Protein AF-A0A0G1JPW4-F1 (afdb_monomer_lite)

Radius of gyration: 17.41 Å; chains: 1; bounding box: 34×39×49 Å

Secondary structure (DSSP, 8-state):
--EEEEEE--GGGGGGTT-EEEEEES-HHHHHHHSTT--SEEEEEEE-HHHHHHHHHTS-HHHHHHHHHHHHHHS-SSHHHHHHHHHHHHHHHHHHHHHHHHHTTPPPPP--HHHHHHHHHTTSSSSHHHHHHHHHHHHHHHHTT---TT-S-HHHHHHHHHHHHHHHHHHTT-

Foldseek 3Di:
DKKKWKWAAPLVLQLLHQAIDIDIHPDPVRVVVVCPPPPTDTPDISDDPVVNLVSNLLGDLSNQLSVQLSVLVVPVPPSLVSSLVSNVVSLVSNLVSVVVCVVVVHDRDDPDVVSVVSLQVLLPDLALSNQLSVLSSVVVVVCPPDPPVPPVDPVSSVVSSVSSVVRCVVHVVD

Structure (mmCIF, N/CA/C/O backbone):
data_AF-A0A0G1JPW4-F1
#
_entry.id   AF-A0A0G1JPW4-F1
#
loop_
_atom_site.group_PDB
_atom_site.id
_atom_site.type_symbol
_atom_site.label_atom_id
_atom_site.label_alt_id
_atom_site.label_comp_id
_atom_site.label_asym_id
_atom_site.label_entity_id
_atom_site.label_seq_id
_atom_site.pdbx_PDB_ins_code
_atom_site.Cartn_x
_atom_site.Cartn_y
_atom_site.Cartn_z
_atom_site.occupancy
_atom_site.B_iso_or_equiv
_atom_site.auth_seq_id
_atom_site.auth_comp_id
_atom_site.auth_asym_id
_atom_site.auth_atom_id
_atom_site.pdbx_PDB_model_num
ATOM 1 N N . MET A 1 1 ? -7.629 2.352 27.687 1.00 71.88 1 MET A N 1
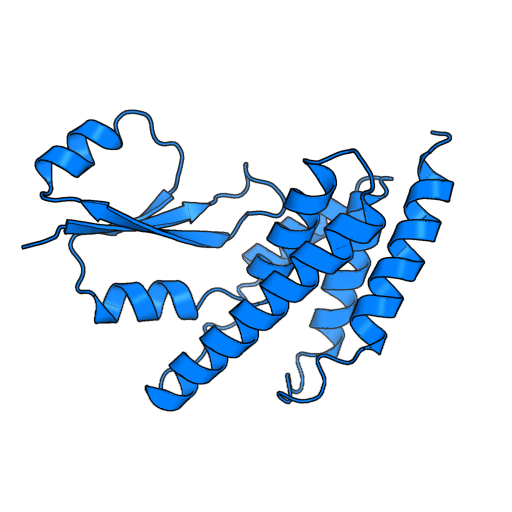ATOM 2 C CA . MET A 1 1 ? -7.845 1.674 26.390 1.00 71.88 1 MET A CA 1
ATOM 3 C C . MET A 1 1 ? -6.960 2.359 25.372 1.00 71.88 1 MET A C 1
ATOM 5 O O . MET A 1 1 ? -6.866 3.576 25.436 1.00 71.88 1 MET A O 1
ATOM 9 N N . SER A 1 2 ? -6.301 1.605 24.496 1.00 89.94 2 SER A N 1
ATOM 10 C CA . SER A 1 2 ? -5.574 2.168 23.355 1.00 89.94 2 SER A CA 1
ATOM 11 C C . SER A 1 2 ? -6.546 2.777 22.341 1.00 89.94 2 SER A C 1
ATOM 13 O O . SER A 1 2 ? -7.650 2.260 22.169 1.00 89.94 2 SER A O 1
ATOM 15 N N . TYR A 1 3 ? -6.135 3.847 21.666 1.00 95.75 3 TYR A N 1
ATOM 16 C CA . TYR A 1 3 ? -6.895 4.510 20.608 1.00 95.75 3 TYR A CA 1
ATOM 17 C C . TYR A 1 3 ? -6.242 4.198 19.258 1.00 95.75 3 TYR A C 1
ATOM 19 O O . TYR A 1 3 ? -5.175 4.721 18.939 1.00 95.75 3 TYR A O 1
ATOM 27 N N . ILE A 1 4 ? -6.834 3.270 18.505 1.00 97.56 4 ILE A N 1
ATOM 28 C CA . ILE A 1 4 ? -6.270 2.771 17.245 1.00 97.56 4 ILE A CA 1
ATOM 29 C C . ILE A 1 4 ? -6.831 3.575 16.079 1.00 97.56 4 ILE A C 1
ATOM 31 O O . ILE A 1 4 ? -8.046 3.761 15.983 1.00 97.56 4 ILE A O 1
ATOM 35 N N . VAL A 1 5 ? -5.944 3.998 15.181 1.00 96.31 5 VAL A N 1
ATOM 36 C CA . VAL A 1 5 ? -6.282 4.755 13.975 1.00 96.31 5 VAL A CA 1
ATOM 37 C C . VAL A 1 5 ? -5.649 4.092 12.756 1.00 96.31 5 VAL A C 1
ATOM 39 O O . VAL A 1 5 ? -4.494 3.659 12.803 1.00 96.31 5 VAL A O 1
ATOM 42 N N . ILE A 1 6 ? -6.416 4.003 11.671 1.00 96.69 6 ILE A N 1
ATOM 43 C CA . ILE A 1 6 ? -5.949 3.570 10.355 1.00 96.69 6 ILE A CA 1
ATOM 44 C C . ILE A 1 6 ? -5.880 4.785 9.442 1.00 96.69 6 ILE A C 1
ATOM 46 O O . ILE A 1 6 ? -6.897 5.427 9.171 1.00 96.69 6 ILE A O 1
ATOM 50 N N . PHE A 1 7 ? -4.684 5.047 8.937 1.00 94.94 7 PHE A N 1
ATOM 51 C CA . PHE A 1 7 ? -4.432 6.035 7.902 1.00 94.94 7 PHE A CA 1
ATOM 52 C C . PHE A 1 7 ? -4.361 5.350 6.544 1.00 94.94 7 PHE A C 1
ATOM 54 O O . PHE A 1 7 ? -3.901 4.213 6.447 1.00 94.94 7 PHE A O 1
ATOM 61 N N . GLU A 1 8 ? -4.796 6.042 5.501 1.00 93.31 8 GLU A N 1
ATOM 62 C CA . GLU A 1 8 ? -4.613 5.644 4.113 1.00 93.31 8 GLU A CA 1
ATOM 63 C C . GLU A 1 8 ? -3.984 6.788 3.335 1.00 93.31 8 GLU A C 1
ATOM 65 O O . GLU A 1 8 ? -4.370 7.955 3.461 1.00 93.31 8 GLU A O 1
ATOM 70 N N . LYS A 1 9 ? -2.999 6.430 2.522 1.00 92.62 9 LYS A N 1
ATOM 71 C CA . LYS A 1 9 ? -2.322 7.375 1.651 1.00 92.62 9 LYS A CA 1
ATOM 72 C C . LYS A 1 9 ? -3.208 7.741 0.465 1.00 92.62 9 LYS A C 1
ATOM 74 O O . LYS A 1 9 ? -3.819 6.865 -0.147 1.00 92.62 9 LYS A O 1
ATOM 79 N N . ASP A 1 10 ? -3.256 9.027 0.136 1.00 91.25 10 ASP A N 1
ATOM 80 C CA . ASP A 1 10 ? -4.040 9.557 -0.980 1.00 91.25 10 ASP A CA 1
ATOM 81 C C . ASP A 1 10 ? -3.249 9.569 -2.304 1.00 91.25 10 ASP A C 1
ATOM 83 O O . ASP A 1 10 ? -2.108 9.103 -2.382 1.00 91.25 10 ASP A O 1
ATOM 87 N N . GLU A 1 11 ? -3.873 10.078 -3.367 1.00 90.69 11 GLU A N 1
ATOM 88 C CA . GLU A 1 11 ? -3.289 10.132 -4.714 1.00 90.69 11 GLU A CA 1
ATOM 89 C C . GLU A 1 11 ? -2.000 10.964 -4.782 1.00 90.69 11 GLU A C 1
ATOM 91 O O . GLU A 1 11 ? -1.135 10.692 -5.617 1.00 90.69 11 GLU A O 1
ATOM 96 N N . SER A 1 12 ? -1.820 11.938 -3.881 1.00 90.00 12 SER A N 1
ATOM 97 C CA . SER A 1 12 ? -0.616 12.779 -3.854 1.00 90.00 12 SER A CA 1
ATOM 98 C C . SER A 1 12 ? 0.648 11.981 -3.520 1.00 90.00 12 SE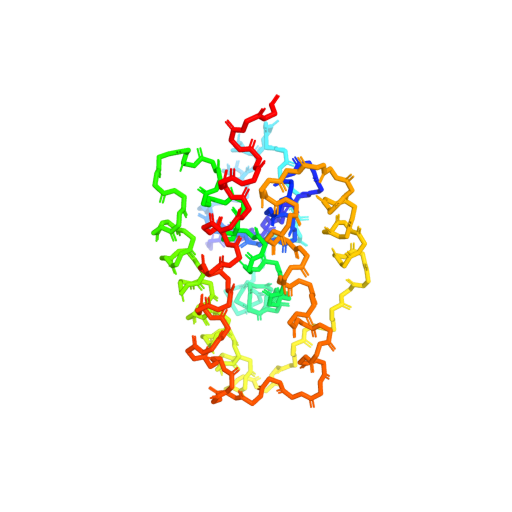R A C 1
ATOM 100 O O . SER A 1 12 ? 1.760 12.408 -3.825 1.00 90.00 12 SER A O 1
ATOM 102 N N . THR A 1 13 ? 0.485 10.783 -2.952 1.00 90.19 13 THR A N 1
ATOM 103 C CA . THR A 1 13 ? 1.583 9.881 -2.585 1.00 90.19 13 THR A CA 1
ATOM 104 C C . THR A 1 13 ? 2.065 8.977 -3.729 1.00 90.19 13 THR A C 1
ATOM 106 O O . THR A 1 13 ? 2.885 8.079 -3.509 1.00 90.19 13 THR A O 1
ATOM 109 N N . GLY A 1 14 ? 1.576 9.188 -4.957 1.00 91.44 14 GLY A N 1
ATOM 110 C CA . GLY A 1 14 ? 2.027 8.456 -6.141 1.00 91.44 14 GLY A CA 1
ATOM 111 C C . GLY A 1 14 ? 1.738 6.959 -6.033 1.00 91.44 14 GLY A C 1
ATOM 112 O O . GLY A 1 14 ? 0.607 6.560 -5.749 1.00 91.44 14 GLY A O 1
ATOM 113 N N . GLY A 1 15 ? 2.748 6.110 -6.237 1.00 92.12 15 GLY A N 1
ATOM 114 C CA . GLY A 1 15 ? 2.580 4.656 -6.161 1.00 92.12 15 GLY A CA 1
ATOM 115 C C . GLY A 1 15 ? 2.213 4.141 -4.765 1.00 92.12 15 GLY A C 1
ATOM 116 O O . GLY A 1 15 ? 1.742 3.016 -4.643 1.00 92.12 15 GLY A O 1
ATOM 117 N N . CYS A 1 16 ? 2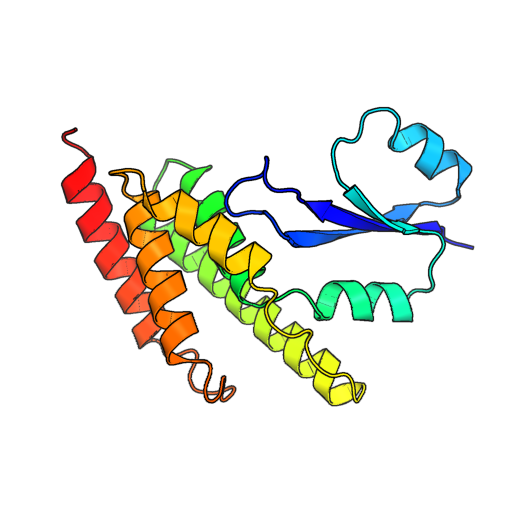.349 4.957 -3.715 1.00 93.19 16 CYS A N 1
ATOM 118 C CA . CYS A 1 16 ? 1.923 4.585 -2.366 1.00 93.19 16 CYS A CA 1
ATOM 119 C C . CYS A 1 16 ? 0.411 4.752 -2.110 1.00 93.19 16 CYS A C 1
ATOM 121 O O . CYS A 1 16 ? -0.048 4.375 -1.027 1.00 93.19 16 CYS A O 1
ATOM 123 N N . PHE A 1 17 ? -0.351 5.303 -3.062 1.00 92.69 17 PHE A N 1
ATOM 124 C CA . PHE A 1 17 ? -1.799 5.511 -2.944 1.00 92.69 17 PHE A CA 1
ATOM 125 C C . PHE A 1 17 ? -2.516 4.241 -2.463 1.00 92.69 17 PHE A C 1
ATOM 127 O O . PHE A 1 17 ? -2.172 3.140 -2.882 1.00 92.69 17 PHE A O 1
ATOM 134 N N . GLY A 1 18 ? -3.494 4.368 -1.565 1.00 90.06 18 GLY A N 1
ATOM 135 C CA . GLY A 1 18 ? -4.319 3.246 -1.112 1.00 90.06 18 GLY A CA 1
ATOM 136 C C . GLY A 1 18 ? -3.654 2.287 -0.124 1.00 90.06 18 GLY A C 1
ATOM 137 O O . GLY A 1 18 ? -4.329 1.396 0.391 1.00 90.06 18 GLY A O 1
ATOM 138 N N . THR A 1 19 ? -2.359 2.448 0.167 1.00 92.44 19 THR A N 1
ATOM 139 C CA . THR A 1 19 ? -1.722 1.717 1.271 1.00 92.44 19 THR A CA 1
ATOM 140 C C . THR A 1 19 ? -2.191 2.257 2.613 1.00 92.44 19 THR A C 1
ATOM 142 O O . THR A 1 19 ? -2.492 3.448 2.745 1.00 92.44 19 THR A O 1
ATOM 145 N N . ARG A 1 20 ? -2.259 1.370 3.611 1.00 93.50 20 ARG A N 1
ATOM 146 C CA . ARG A 1 20 ? -2.757 1.693 4.947 1.00 93.50 20 ARG A CA 1
ATOM 147 C C . ARG A 1 20 ? -1.705 1.471 6.014 1.00 93.50 20 ARG A C 1
ATOM 149 O O . ARG A 1 20 ? -0.951 0.502 5.958 1.00 93.50 20 ARG A O 1
ATOM 156 N N . THR A 1 21 ? -1.730 2.332 7.022 1.00 94.00 21 THR A N 1
ATOM 157 C CA . THR A 1 21 ? -0.870 2.239 8.201 1.00 94.00 21 THR A CA 1
ATOM 158 C C . THR A 1 21 ? -1.729 2.279 9.450 1.00 94.00 21 THR A C 1
ATOM 160 O O . THR A 1 21 ? -2.663 3.074 9.552 1.00 94.00 21 THR A O 1
ATOM 163 N N . LYS A 1 22 ? -1.393 1.438 10.425 1.00 95.00 22 LYS A N 1
ATOM 164 C CA . LYS A 1 22 ? -1.985 1.474 11.758 1.00 95.00 22 LYS A CA 1
ATOM 165 C C . LYS A 1 22 ? -1.077 2.240 12.703 1.00 95.00 22 LYS A C 1
ATOM 167 O O . LYS A 1 22 ? 0.105 1.920 12.812 1.00 95.00 22 LYS A O 1
ATOM 172 N N . ILE A 1 23 ? -1.655 3.179 13.443 1.00 94.81 23 ILE A N 1
ATOM 173 C CA . ILE A 1 23 ? -0.993 3.832 14.570 1.00 94.81 23 ILE A CA 1
ATOM 174 C C . ILE A 1 23 ? -1.856 3.644 15.813 1.00 94.81 23 ILE A C 1
ATOM 176 O O . ILE A 1 23 ? -3.078 3.806 15.783 1.00 94.81 23 ILE A O 1
ATOM 180 N N . THR A 1 24 ? -1.206 3.273 16.911 1.00 96.06 24 THR A N 1
ATOM 181 C CA . THR A 1 24 ? -1.850 3.105 18.211 1.00 96.06 24 THR A CA 1
ATOM 182 C C . THR A 1 24 ? -1.428 4.246 19.119 1.00 96.06 24 THR A C 1
ATOM 184 O O . THR A 1 24 ? -0.250 4.368 19.445 1.00 96.06 24 THR A O 1
ATOM 187 N N . TYR A 1 25 ? -2.398 5.038 19.557 1.00 95.06 25 TYR A N 1
ATOM 188 C CA . TYR A 1 25 ? -2.208 6.103 20.534 1.00 95.06 25 TYR A CA 1
ATOM 189 C C . TYR A 1 25 ? -2.659 5.644 21.921 1.00 95.06 25 TYR A C 1
ATOM 191 O O . TYR A 1 25 ? -3.488 4.737 22.072 1.00 95.06 25 TYR A O 1
ATOM 199 N N . SER A 1 26 ? -2.146 6.297 22.956 1.00 94.94 26 SER A N 1
ATOM 200 C CA . SER A 1 26 ? -2.537 6.048 24.347 1.00 94.94 26 SER A CA 1
ATOM 201 C C . SER A 1 26 ? -3.923 6.621 24.655 1.00 94.94 26 SER A C 1
ATOM 203 O O . SER A 1 26 ? -4.594 6.148 25.571 1.00 94.94 26 SER A O 1
ATOM 205 N N . SER A 1 27 ? -4.361 7.641 23.905 1.00 95.31 27 SER A N 1
ATOM 206 C CA . SER A 1 27 ? -5.677 8.276 24.042 1.00 95.31 27 SER A CA 1
ATOM 207 C C . SER A 1 27 ? -6.097 9.033 22.776 1.00 95.31 27 SER A C 1
ATOM 209 O O . SER A 1 27 ? -5.261 9.350 21.932 1.00 95.31 27 SER A O 1
ATOM 211 N N . GLN A 1 28 ? -7.383 9.387 22.684 1.00 95.00 28 GLN A N 1
ATOM 212 C CA . GLN A 1 28 ? -7.897 10.272 21.632 1.00 95.00 28 GLN A CA 1
ATOM 213 C C . GLN A 1 28 ? -7.230 11.658 21.668 1.00 95.00 28 GLN A C 1
ATOM 215 O O . GLN A 1 28 ? -6.873 12.192 20.627 1.00 95.00 28 GLN A O 1
ATOM 220 N N . ALA A 1 29 ? -6.994 12.216 22.861 1.00 94.06 29 ALA A N 1
ATOM 221 C CA . ALA A 1 29 ? -6.361 13.529 23.004 1.00 94.06 29 ALA A CA 1
ATOM 222 C C . ALA A 1 29 ? -4.917 13.549 22.468 1.00 94.06 29 ALA A C 1
ATOM 224 O O . ALA A 1 29 ? -4.476 14.544 21.899 1.00 94.06 29 ALA A O 1
ATOM 225 N N . GLU A 1 30 ? -4.179 12.445 22.632 1.00 93.44 30 GLU A N 1
ATOM 226 C CA . GLU A 1 30 ? -2.841 12.289 22.053 1.00 93.44 30 GLU A CA 1
ATOM 227 C C . GLU A 1 30 ? -2.898 12.249 20.523 1.00 93.44 30 GLU A C 1
ATOM 229 O O . GLU A 1 30 ? -2.130 12.944 19.862 1.00 93.44 30 GLU A O 1
ATOM 234 N N . PHE A 1 31 ? -3.837 11.481 19.965 1.00 93.31 31 PHE A N 1
ATOM 235 C CA . PHE A 1 31 ? -4.081 11.449 18.527 1.00 93.31 31 PHE A CA 1
ATOM 236 C C . PHE A 1 31 ? -4.400 12.847 17.979 1.00 93.31 31 PHE A C 1
ATOM 238 O O . PHE A 1 31 ? -3.710 13.311 17.076 1.00 93.31 31 PHE A O 1
ATOM 245 N N . GLU A 1 32 ? -5.366 13.554 18.569 1.00 92.06 32 GLU A N 1
ATOM 246 C CA . GLU A 1 32 ? -5.754 14.911 18.162 1.00 92.06 32 GLU A CA 1
ATOM 247 C C . GLU A 1 32 ? -4.595 15.913 18.278 1.00 92.06 32 GLU A C 1
ATOM 249 O O . GLU A 1 32 ? -4.512 16.872 17.510 1.00 92.06 32 GLU A O 1
ATOM 254 N N . ALA A 1 33 ? -3.681 15.718 19.232 1.00 90.44 33 ALA A N 1
ATOM 255 C CA . ALA A 1 33 ? -2.473 16.527 19.338 1.00 90.44 33 ALA A CA 1
ATOM 256 C C . ALA A 1 33 ? -1.463 16.209 18.222 1.00 90.44 33 ALA A C 1
ATOM 258 O O . ALA A 1 33 ? -0.841 17.131 17.692 1.00 90.44 33 ALA A O 1
ATOM 259 N N . ALA A 1 34 ? -1.320 14.934 17.853 1.00 87.31 34 ALA A N 1
ATOM 260 C CA . ALA A 1 34 ? -0.364 14.461 16.854 1.00 87.31 34 ALA A CA 1
ATOM 261 C C . ALA A 1 34 ? -0.798 14.738 15.404 1.00 87.31 34 ALA A C 1
ATOM 263 O O . ALA A 1 34 ? 0.052 14.971 14.545 1.00 87.31 34 ALA A O 1
ATOM 264 N N . THR A 1 35 ? -2.099 14.731 15.105 1.00 84.38 35 THR A N 1
ATOM 265 C CA . THR A 1 35 ? -2.605 14.773 13.720 1.00 84.38 35 THR A CA 1
ATOM 266 C C . THR A 1 35 ? -2.994 16.149 13.206 1.00 84.38 35 THR A C 1
ATOM 268 O O . THR A 1 35 ? -3.336 16.272 12.033 1.00 84.38 35 THR A O 1
ATOM 271 N N . LYS A 1 36 ? -2.834 17.211 14.006 1.00 75.81 36 LYS A N 1
ATOM 272 C CA . LYS A 1 36 ? -3.080 18.611 13.592 1.00 75.81 36 LYS A CA 1
ATOM 273 C C . LYS A 1 36 ? -2.359 19.048 12.310 1.00 75.81 36 LYS A C 1
ATOM 275 O O . LYS A 1 36 ? -2.749 20.053 11.726 1.00 75.81 36 LYS A O 1
ATOM 280 N N . LEU A 1 37 ? -1.310 18.333 11.905 1.00 68.06 37 LEU A N 1
ATOM 281 C CA . LEU A 1 37 ? -0.502 18.611 10.715 1.00 68.06 37 LEU A CA 1
ATOM 282 C C . LEU A 1 37 ? -0.413 17.416 9.750 1.00 68.06 37 LEU A C 1
ATOM 284 O O . LEU A 1 37 ? 0.342 17.484 8.783 1.00 68.06 37 LEU A O 1
ATOM 288 N N . SER A 1 38 ? -1.127 16.314 10.013 1.00 70.50 38 SER A N 1
ATOM 289 C CA . SER A 1 38 ? -1.068 15.142 9.136 1.00 70.50 38 SER A CA 1
ATOM 290 C C . SER A 1 38 ? -1.867 15.393 7.860 1.00 70.50 38 SER A C 1
ATOM 292 O O . SER A 1 38 ? -2.988 15.896 7.908 1.00 70.50 38 SER A O 1
ATOM 294 N N . THR A 1 39 ? -1.291 15.022 6.721 1.00 69.12 39 THR A N 1
ATOM 295 C CA . THR A 1 39 ? -1.960 15.038 5.414 1.00 69.12 39 THR A CA 1
ATOM 296 C C . THR A 1 39 ? -2.553 13.678 5.053 1.00 69.12 39 THR A C 1
ATOM 298 O O . THR A 1 39 ? -3.180 13.545 4.009 1.00 69.12 39 THR A O 1
ATOM 301 N N . GLU A 1 40 ? -2.345 12.651 5.880 1.00 79.56 40 GLU A N 1
ATOM 302 C CA . GLU A 1 40 ? -2.867 11.314 5.609 1.00 79.56 40 GLU A CA 1
ATOM 303 C C . GLU A 1 40 ? -4.365 11.232 5.915 1.00 79.56 40 GLU A C 1
ATOM 305 O O . GLU A 1 40 ? -4.856 11.768 6.913 1.00 79.56 40 GLU A O 1
ATOM 310 N N . ARG A 1 41 ? -5.108 10.515 5.068 1.00 90.06 41 ARG A N 1
ATOM 311 C CA . ARG A 1 41 ? -6.549 10.341 5.241 1.00 90.06 41 ARG A CA 1
ATOM 312 C C . ARG A 1 41 ? -6.820 9.342 6.358 1.00 90.06 41 ARG A C 1
ATOM 314 O O . ARG A 1 41 ? -6.367 8.205 6.291 1.00 90.06 41 ARG A O 1
ATOM 321 N N . ILE A 1 42 ? -7.635 9.717 7.337 1.00 93.69 42 ILE A N 1
ATOM 322 C CA . ILE A 1 42 ? -8.125 8.777 8.352 1.00 93.69 42 ILE A CA 1
ATOM 323 C C . ILE A 1 42 ? -9.237 7.922 7.735 1.00 93.69 42 ILE A C 1
ATOM 325 O O . ILE A 1 42 ? -10.248 8.445 7.266 1.00 93.69 42 ILE A O 1
ATOM 329 N N . VAL A 1 43 ? -9.053 6.603 7.725 1.00 93.38 43 VAL A N 1
ATOM 330 C CA . VAL A 1 43 ? -10.069 5.635 7.275 1.00 93.38 43 VAL A CA 1
ATOM 331 C C . VAL A 1 43 ? -10.968 5.214 8.428 1.00 93.38 43 VAL A C 1
ATOM 333 O O . VAL A 1 43 ? -12.167 5.013 8.241 1.00 93.38 43 VAL A O 1
ATOM 336 N N . ALA A 1 44 ? -10.386 5.056 9.615 1.00 95.44 44 ALA A N 1
ATOM 337 C CA . ALA A 1 44 ? -11.098 4.681 10.826 1.00 95.44 44 ALA A CA 1
ATOM 338 C C . ALA A 1 44 ? -10.285 5.065 12.066 1.00 95.44 44 ALA A C 1
ATOM 340 O O . ALA A 1 44 ? -9.056 5.003 12.047 1.00 95.44 44 ALA A O 1
ATOM 341 N N . GLU A 1 45 ? -10.969 5.398 13.155 1.00 96.00 45 GLU A N 1
ATOM 342 C CA . GLU A 1 45 ? -10.371 5.778 14.437 1.00 96.00 45 GLU A CA 1
ATOM 343 C C . GLU A 1 45 ? -11.196 5.234 15.608 1.00 96.00 45 GLU A C 1
ATOM 345 O O . GLU A 1 45 ? -12.374 4.906 15.451 1.00 96.00 45 GLU A O 1
ATOM 350 N N . GLY A 1 46 ? -10.574 5.085 16.781 1.00 96.19 46 GLY A N 1
ATOM 351 C CA . GLY A 1 46 ? -11.240 4.548 17.973 1.00 96.19 46 GLY A CA 1
ATOM 352 C C . GLY A 1 46 ? -11.716 3.097 17.823 1.00 96.19 46 GLY A C 1
ATOM 353 O O . GLY A 1 46 ? -12.615 2.662 18.542 1.00 96.19 46 GLY A O 1
ATOM 354 N N . ILE A 1 47 ? -11.136 2.348 16.882 1.00 96.56 47 ILE A N 1
ATOM 355 C CA . ILE A 1 47 ? -11.557 0.985 16.547 1.00 96.56 47 ILE A CA 1
ATOM 356 C C . ILE A 1 47 ? -10.865 -0.079 17.406 1.00 96.56 47 ILE A C 1
ATOM 358 O O . ILE A 1 47 ? -9.858 0.167 18.070 1.00 96.56 47 ILE A O 1
ATOM 362 N N . THR A 1 48 ? -11.405 -1.298 17.371 1.00 95.94 48 THR A N 1
ATOM 363 C CA . THR A 1 48 ? -10.798 -2.464 18.021 1.00 95.94 48 THR A CA 1
ATOM 364 C C . THR A 1 48 ? -9.591 -2.983 17.241 1.00 95.94 48 THR A C 1
ATOM 366 O O . THR A 1 48 ? -9.457 -2.753 16.038 1.00 95.94 48 THR A O 1
ATOM 369 N N . GLU A 1 49 ? -8.743 -3.763 17.917 1.00 94.69 49 GLU A N 1
ATOM 370 C CA . GLU A 1 49 ? -7.606 -4.446 17.291 1.00 94.69 49 GLU A CA 1
ATOM 371 C C . GLU A 1 49 ? -8.051 -5.307 16.100 1.00 94.69 49 GLU A C 1
ATOM 373 O O . GLU A 1 49 ? -7.528 -5.154 15.000 1.00 94.69 49 GLU A O 1
ATOM 378 N N . ALA A 1 50 ? -9.085 -6.134 16.286 1.00 92.56 50 ALA A N 1
ATOM 379 C CA . ALA A 1 50 ? -9.617 -6.996 15.233 1.00 92.56 50 ALA A CA 1
ATOM 380 C C . ALA A 1 50 ? -10.075 -6.198 14.002 1.00 92.56 50 ALA A C 1
ATOM 382 O O . ALA A 1 50 ? -9.741 -6.558 12.875 1.00 92.56 50 ALA A O 1
ATOM 383 N N . LYS A 1 51 ? -10.775 -5.071 14.205 1.00 93.56 51 LYS A N 1
ATOM 384 C CA . LYS A 1 51 ? -11.202 -4.228 13.084 1.00 93.56 51 LYS A CA 1
ATOM 385 C C . LYS A 1 51 ? -10.021 -3.550 12.390 1.00 93.56 51 LYS A C 1
ATOM 387 O O . LYS A 1 51 ? -10.047 -3.373 11.175 1.00 93.56 51 LYS A O 1
ATOM 392 N N . SER A 1 52 ? -8.983 -3.188 13.144 1.00 95.06 52 SER A N 1
ATOM 393 C CA . SER A 1 52 ? -7.767 -2.598 12.579 1.00 95.06 52 SER A CA 1
ATOM 394 C C . SER A 1 52 ? -7.027 -3.576 11.666 1.00 95.06 52 SER A C 1
ATOM 396 O O . SER A 1 52 ? -6.616 -3.192 10.575 1.00 95.06 52 SER A O 1
ATOM 398 N N . LEU A 1 53 ? -6.940 -4.850 12.064 1.00 93.25 53 LEU A N 1
ATOM 399 C CA . LEU A 1 53 ? -6.339 -5.906 11.254 1.00 93.25 53 LEU A CA 1
ATOM 400 C C . LEU A 1 53 ? -7.164 -6.169 9.991 1.00 93.25 53 LEU A C 1
ATOM 402 O O . LEU A 1 53 ? -6.602 -6.189 8.904 1.00 93.25 53 LEU A O 1
ATOM 406 N N . GLU A 1 54 ? -8.493 -6.264 10.095 1.00 91.94 54 GLU A N 1
ATOM 407 C CA . GLU A 1 54 ? -9.368 -6.393 8.918 1.00 91.94 54 GLU A CA 1
ATOM 408 C C . GLU A 1 54 ? -9.121 -5.264 7.898 1.00 91.94 54 GLU A C 1
ATOM 410 O O . GLU A 1 54 ? -9.004 -5.513 6.699 1.00 91.94 54 GLU A O 1
ATOM 415 N N . LEU A 1 55 ? -8.993 -4.016 8.355 1.00 92.56 55 LEU A N 1
ATOM 416 C CA . LEU A 1 55 ? -8.739 -2.878 7.468 1.00 92.56 55 LEU A CA 1
ATOM 417 C C . LEU A 1 55 ? -7.335 -2.894 6.849 1.00 92.56 55 LEU A C 1
ATOM 419 O O . LEU A 1 55 ? -7.197 -2.473 5.701 1.00 92.56 55 LEU A O 1
ATOM 423 N N . LEU A 1 56 ? -6.314 -3.370 7.565 1.00 92.19 56 LEU A N 1
ATOM 424 C CA . LEU A 1 56 ? -4.957 -3.514 7.027 1.00 92.19 56 LEU A CA 1
ATOM 425 C C . LEU A 1 56 ? -4.878 -4.635 5.986 1.00 92.19 56 LEU A C 1
ATOM 427 O O . LEU A 1 56 ? -4.355 -4.425 4.899 1.00 92.19 56 LEU A O 1
ATOM 431 N N . TYR A 1 57 ? -5.451 -5.797 6.293 1.00 89.44 57 TYR A N 1
ATOM 432 C CA . TYR A 1 57 ? -5.344 -7.002 5.467 1.00 89.44 57 TYR A CA 1
ATOM 433 C C . TYR A 1 57 ? -6.291 -7.022 4.260 1.00 89.44 57 TYR A C 1
ATOM 435 O O . TYR A 1 57 ? -6.193 -7.886 3.394 1.00 89.44 57 TYR A O 1
ATOM 443 N N . THR A 1 58 ? -7.222 -6.071 4.176 1.00 87.44 58 THR A N 1
ATOM 444 C CA . THR A 1 58 ? -8.103 -5.900 3.009 1.00 87.44 58 THR A CA 1
ATOM 445 C C . THR A 1 58 ? -7.534 -4.960 1.948 1.00 87.44 58 THR A C 1
ATOM 447 O O . THR A 1 58 ? -8.205 -4.726 0.939 1.00 87.44 58 THR A O 1
ATOM 450 N N . VAL A 1 59 ? -6.324 -4.422 2.140 1.00 86.94 59 VAL A N 1
ATOM 451 C CA . VAL A 1 59 ? -5.665 -3.577 1.138 1.00 86.94 59 VAL A CA 1
ATOM 452 C C . VAL A 1 59 ? -5.487 -4.367 -0.171 1.00 86.94 59 VAL A C 1
ATOM 454 O O . VAL A 1 59 ? -5.035 -5.515 -0.163 1.00 86.94 59 VAL A O 1
ATOM 457 N N . PRO A 1 60 ? -5.866 -3.795 -1.329 1.00 84.00 60 PRO A N 1
ATOM 458 C CA . PRO A 1 60 ? -5.684 -4.472 -2.605 1.00 84.00 60 PRO A CA 1
ATOM 459 C C . PRO A 1 60 ? -4.201 -4.783 -2.891 1.00 84.00 60 PRO A C 1
ATOM 461 O O . PRO A 1 60 ? -3.357 -3.902 -2.726 1.00 84.00 60 PRO A O 1
ATOM 464 N N . PRO A 1 61 ? -3.862 -5.979 -3.419 1.00 83.19 61 PRO A N 1
ATOM 465 C CA . PRO A 1 61 ? -2.475 -6.359 -3.719 1.00 83.19 61 PRO A CA 1
ATOM 466 C C . PRO A 1 61 ? -1.730 -5.369 -4.618 1.00 83.19 61 PRO A C 1
ATOM 468 O O . PRO A 1 61 ? -0.532 -5.146 -4.455 1.00 83.19 61 PRO A O 1
ATOM 471 N N . ILE A 1 62 ? -2.457 -4.736 -5.543 1.00 84.88 62 ILE A N 1
ATOM 472 C CA . ILE A 1 62 ? -1.912 -3.696 -6.415 1.00 84.88 62 ILE A CA 1
ATOM 473 C C . ILE A 1 62 ? -1.276 -2.552 -5.619 1.00 84.88 62 ILE A C 1
ATOM 475 O O . ILE A 1 62 ? -0.209 -2.084 -6.001 1.00 84.88 62 ILE A O 1
ATOM 479 N N . CYS A 1 63 ? -1.860 -2.155 -4.486 1.00 88.94 63 CYS A N 1
ATOM 480 C CA . CYS A 1 63 ? -1.343 -1.061 -3.672 1.00 88.94 63 CYS A CA 1
ATOM 481 C C . CYS A 1 63 ? 0.018 -1.413 -3.058 1.00 88.94 63 CYS A C 1
ATOM 483 O O . CYS A 1 63 ? 0.922 -0.581 -3.051 1.00 88.94 63 CYS A O 1
ATOM 485 N N . HIS A 1 64 ? 0.207 -2.660 -2.610 1.00 88.25 64 HIS A N 1
ATOM 486 C CA . HIS A 1 64 ? 1.497 -3.127 -2.086 1.00 88.25 64 HIS A CA 1
ATOM 487 C C . HIS A 1 64 ? 2.577 -3.135 -3.170 1.00 88.25 64 HIS A C 1
ATOM 489 O O . HIS A 1 64 ? 3.690 -2.655 -2.948 1.00 88.25 64 HIS A O 1
ATOM 495 N N . LEU A 1 65 ? 2.246 -3.645 -4.359 1.00 88.00 65 LEU A N 1
ATOM 496 C CA . LEU A 1 65 ? 3.182 -3.698 -5.481 1.00 88.00 65 LEU A CA 1
ATOM 497 C C . LEU A 1 65 ? 3.562 -2.297 -5.975 1.00 88.00 65 LEU A C 1
ATOM 499 O O . LEU A 1 65 ? 4.736 -2.030 -6.222 1.00 88.00 65 LEU A O 1
ATOM 503 N N . MET A 1 66 ? 2.598 -1.383 -6.076 1.00 91.12 66 MET A N 1
ATOM 504 C CA . MET A 1 66 ? 2.860 -0.008 -6.509 1.00 91.12 66 MET A CA 1
ATOM 505 C C . MET A 1 66 ? 3.667 0.777 -5.477 1.00 91.12 66 MET A C 1
ATOM 507 O O . MET A 1 66 ? 4.581 1.514 -5.852 1.00 91.12 66 MET A O 1
ATOM 511 N N . ALA A 1 67 ? 3.422 0.561 -4.183 1.00 93.00 67 ALA A N 1
ATOM 512 C CA . ALA A 1 67 ? 4.227 1.161 -3.126 1.00 93.00 67 ALA A CA 1
ATOM 513 C C . ALA A 1 67 ? 5.673 0.645 -3.145 1.00 93.00 67 ALA A C 1
ATOM 515 O O . ALA A 1 67 ? 6.605 1.420 -2.920 1.00 93.00 67 ALA A O 1
ATOM 516 N N . ALA A 1 68 ? 5.879 -0.636 -3.466 1.00 90.50 68 ALA A N 1
ATOM 517 C CA . ALA A 1 68 ? 7.213 -1.199 -3.653 1.00 90.50 68 ALA A CA 1
ATOM 518 C C . ALA A 1 68 ? 7.959 -0.541 -4.823 1.00 90.50 68 ALA A C 1
ATOM 520 O O . ALA A 1 68 ? 9.126 -0.176 -4.673 1.00 90.50 68 ALA A O 1
ATOM 521 N N . VAL A 1 69 ? 7.282 -0.330 -5.959 1.00 90.56 69 VAL A N 1
ATOM 522 C CA . VAL A 1 69 ? 7.846 0.406 -7.102 1.00 90.56 69 VAL A CA 1
ATOM 523 C C . VAL A 1 69 ? 8.190 1.842 -6.700 1.00 90.56 69 VAL A C 1
ATOM 525 O O . VAL A 1 69 ? 9.315 2.278 -6.920 1.00 90.56 69 VAL A O 1
ATOM 528 N N . GLU A 1 70 ? 7.272 2.574 -6.067 1.00 92.44 70 GLU A N 1
ATOM 529 C CA . GLU A 1 70 ? 7.519 3.960 -5.635 1.00 92.44 70 GLU A CA 1
ATOM 530 C C . GLU A 1 70 ? 8.725 4.054 -4.685 1.00 92.44 70 GLU A C 1
ATOM 532 O O . GLU A 1 70 ? 9.608 4.897 -4.859 1.00 92.44 70 GLU A O 1
ATOM 537 N N . THR A 1 71 ? 8.822 3.127 -3.730 1.00 91.25 71 THR A N 1
ATOM 538 C CA . THR A 1 71 ? 9.925 3.083 -2.758 1.00 91.25 71 THR A CA 1
ATOM 539 C C . THR A 1 71 ? 11.264 2.790 -3.440 1.00 91.25 71 THR A C 1
ATOM 541 O O . THR A 1 71 ? 12.263 3.450 -3.145 1.00 91.25 71 THR A O 1
ATOM 544 N N . ALA A 1 72 ? 11.290 1.862 -4.402 1.00 89.00 72 ALA A N 1
ATOM 545 C CA . ALA A 1 72 ? 12.496 1.537 -5.164 1.00 89.00 72 ALA A CA 1
ATOM 546 C C . ALA A 1 72 ? 13.044 2.740 -5.951 1.00 89.00 72 ALA A C 1
ATOM 548 O O . ALA A 1 72 ? 14.256 2.882 -6.081 1.00 89.00 72 ALA A O 1
ATOM 549 N N . PHE A 1 73 ? 12.167 3.617 -6.447 1.00 87.56 73 PHE A N 1
ATOM 550 C CA . PHE A 1 73 ? 12.552 4.822 -7.191 1.00 87.56 73 PHE A CA 1
ATOM 551 C C . PHE A 1 73 ? 12.829 6.043 -6.304 1.00 87.56 73 PHE A C 1
ATOM 553 O O . PHE A 1 73 ? 13.467 6.988 -6.762 1.00 87.56 73 PHE A O 1
ATOM 560 N N . THR A 1 74 ? 12.409 6.023 -5.037 1.00 85.38 74 THR A N 1
ATOM 561 C CA . THR A 1 74 ? 12.785 7.057 -4.057 1.00 85.38 74 THR A CA 1
ATOM 562 C C . THR A 1 74 ? 14.267 6.932 -3.680 1.00 85.38 74 THR A C 1
ATOM 564 O O . THR A 1 74 ? 14.974 7.929 -3.539 1.00 85.38 74 THR A O 1
ATOM 567 N N . ASN A 1 75 ? 14.768 5.695 -3.595 1.00 71.44 75 ASN A N 1
ATOM 568 C CA . ASN A 1 75 ? 16.180 5.388 -3.376 1.00 71.44 75 ASN A CA 1
ATOM 569 C C . ASN A 1 75 ? 16.900 5.227 -4.727 1.00 71.44 75 ASN A C 1
ATOM 571 O O . ASN A 1 75 ? 17.108 4.116 -5.204 1.00 71.44 75 ASN A O 1
ATOM 575 N N . VAL A 1 76 ? 17.277 6.352 -5.344 1.00 68.94 76 VAL A N 1
ATOM 576 C CA . VAL A 1 76 ? 17.837 6.451 -6.714 1.00 68.94 76 VAL A CA 1
ATOM 577 C C . VAL A 1 76 ? 19.124 5.651 -6.984 1.00 68.94 76 VAL A C 1
ATOM 579 O O . VAL A 1 76 ? 19.515 5.503 -8.142 1.00 68.94 76 VAL A O 1
ATOM 582 N N . SER A 1 77 ? 19.791 5.103 -5.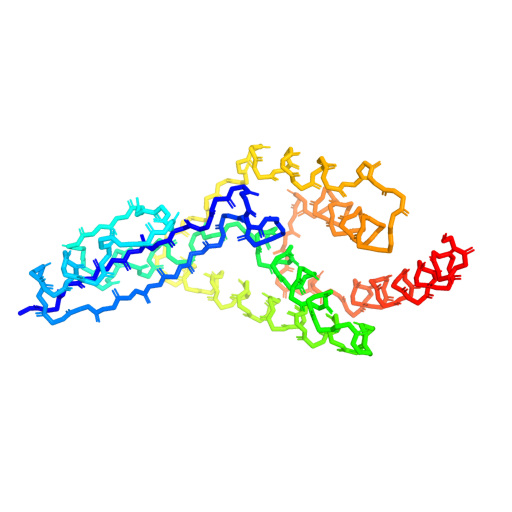967 1.00 75.88 77 SER A N 1
ATOM 583 C CA . SER A 1 77 ? 20.912 4.180 -6.160 1.00 75.88 77 SER A CA 1
ATOM 584 C C . SER A 1 77 ? 20.417 2.739 -6.314 1.00 75.88 77 SER A C 1
ATOM 586 O O . SER A 1 77 ? 19.594 2.265 -5.544 1.00 75.88 77 SER A O 1
ATOM 588 N N . ASN A 1 78 ? 20.954 2.020 -7.303 1.00 79.69 78 ASN A N 1
ATOM 589 C CA . ASN A 1 78 ? 20.723 0.585 -7.497 1.00 79.69 78 ASN A CA 1
ATOM 590 C C . ASN A 1 78 ? 19.237 0.152 -7.541 1.00 79.69 78 ASN A C 1
ATOM 592 O O . ASN A 1 78 ? 18.831 -0.840 -6.934 1.00 79.69 78 ASN A O 1
ATOM 596 N N . ILE A 1 79 ? 18.430 0.902 -8.300 1.00 81.38 79 ILE A N 1
ATOM 597 C CA . ILE A 1 79 ? 16.987 0.671 -8.482 1.00 81.38 79 ILE A CA 1
ATOM 598 C C . ILE A 1 79 ? 16.637 -0.803 -8.786 1.00 81.38 79 ILE A C 1
ATOM 600 O O . ILE A 1 79 ? 15.662 -1.279 -8.211 1.00 81.38 79 ILE A O 1
ATOM 604 N N . PRO A 1 80 ? 17.372 -1.567 -9.628 1.00 79.69 80 PRO A N 1
ATOM 605 C CA . PRO A 1 80 ? 17.032 -2.968 -9.895 1.00 79.69 80 PRO A CA 1
ATOM 606 C C . PRO A 1 80 ? 17.029 -3.869 -8.653 1.00 79.69 80 PRO A C 1
ATOM 608 O O . PRO A 1 80 ? 16.084 -4.638 -8.474 1.00 79.69 80 PRO A O 1
ATOM 611 N N . ASP A 1 81 ? 18.045 -3.760 -7.795 1.00 79.75 81 ASP A N 1
ATOM 612 C CA . ASP A 1 81 ? 18.162 -4.595 -6.592 1.00 79.75 81 ASP A CA 1
ATOM 613 C C . ASP A 1 81 ? 17.156 -4.154 -5.521 1.00 79.75 81 ASP A C 1
ATOM 615 O O . ASP A 1 81 ? 16.526 -4.985 -4.864 1.00 79.75 81 ASP A O 1
ATOM 619 N N . HIS A 1 82 ? 16.933 -2.842 -5.387 1.00 85.75 82 HIS A N 1
ATOM 620 C CA . HIS A 1 82 ? 15.878 -2.314 -4.521 1.00 85.75 82 HIS A CA 1
ATOM 621 C C . HIS A 1 82 ? 14.488 -2.750 -4.982 1.00 85.75 82 HIS A C 1
ATOM 623 O O . HIS A 1 82 ? 13.660 -3.123 -4.153 1.00 85.75 82 HIS A O 1
ATOM 629 N N . LEU A 1 83 ? 14.225 -2.748 -6.289 1.00 83.75 83 LEU A N 1
ATOM 630 C CA . LEU A 1 83 ? 12.947 -3.185 -6.835 1.00 83.75 83 LEU A CA 1
ATOM 631 C C . LEU A 1 83 ? 12.684 -4.655 -6.503 1.00 83.75 83 LEU A C 1
ATOM 633 O O . LEU A 1 83 ? 11.590 -4.981 -6.055 1.00 83.75 83 LEU A O 1
ATOM 637 N N . GLU A 1 84 ? 13.678 -5.531 -6.663 1.00 82.81 84 GLU A N 1
ATOM 638 C CA . GLU A 1 84 ? 13.558 -6.936 -6.261 1.00 82.81 84 GLU A CA 1
ATOM 639 C C . GLU A 1 84 ? 13.258 -7.075 -4.765 1.00 82.81 84 GLU A C 1
ATOM 641 O O . GLU A 1 84 ? 12.308 -7.765 -4.394 1.00 82.81 84 GLU A O 1
ATOM 646 N N . LEU A 1 85 ? 14.023 -6.395 -3.908 1.00 86.31 85 LEU A N 1
ATOM 647 C CA . LEU A 1 85 ? 13.824 -6.437 -2.460 1.00 86.31 85 LEU A CA 1
ATOM 648 C C . LEU A 1 85 ? 12.417 -5.971 -2.058 1.00 86.31 85 LEU A C 1
ATOM 650 O O . LEU A 1 85 ? 11.714 -6.674 -1.329 1.00 86.31 85 LEU A O 1
ATOM 654 N N . TYR A 1 86 ? 11.991 -4.795 -2.523 1.00 89.25 86 TYR A N 1
ATOM 655 C CA . TYR A 1 86 ? 10.709 -4.217 -2.125 1.00 89.25 86 TYR A CA 1
ATOM 656 C C . TYR A 1 86 ? 9.523 -4.980 -2.708 1.00 89.25 86 TYR A C 1
ATOM 658 O O . TYR A 1 86 ? 8.523 -5.151 -2.011 1.00 89.25 86 TYR A O 1
ATOM 666 N N . VAL A 1 87 ? 9.627 -5.486 -3.941 1.00 85.06 87 VAL A N 1
ATOM 667 C CA . VAL A 1 87 ? 8.576 -6.328 -4.525 1.00 85.06 87 VAL A CA 1
ATOM 668 C C . VAL A 1 87 ? 8.473 -7.645 -3.762 1.00 85.06 87 VAL A C 1
ATOM 670 O O . VAL A 1 87 ? 7.366 -8.027 -3.404 1.00 85.06 87 VAL A O 1
ATOM 673 N N . ASN A 1 88 ? 9.587 -8.297 -3.417 1.00 83.56 88 ASN A N 1
ATOM 674 C CA . ASN A 1 88 ? 9.557 -9.507 -2.587 1.00 83.56 88 ASN A CA 1
ATOM 675 C C . ASN A 1 88 ? 8.868 -9.263 -1.237 1.00 83.56 88 ASN A C 1
ATOM 677 O O . ASN A 1 88 ? 8.009 -10.045 -0.834 1.00 83.56 88 ASN A O 1
ATOM 681 N N . ASN A 1 89 ? 9.176 -8.149 -0.571 1.00 87.50 89 ASN A N 1
ATOM 682 C CA . ASN A 1 89 ? 8.514 -7.781 0.680 1.00 87.50 89 ASN A CA 1
ATOM 683 C C . ASN A 1 89 ? 7.010 -7.528 0.488 1.00 87.50 89 ASN A C 1
ATOM 685 O O . ASN A 1 89 ? 6.207 -7.970 1.309 1.00 87.50 89 ASN A O 1
ATOM 689 N N . ALA A 1 90 ? 6.616 -6.862 -0.603 1.00 88.12 90 ALA A N 1
ATOM 690 C CA . ALA A 1 90 ? 5.210 -6.659 -0.944 1.00 88.12 90 ALA A CA 1
ATOM 691 C C . ALA A 1 90 ? 4.484 -7.987 -1.197 1.00 88.12 90 ALA A C 1
ATOM 693 O O . ALA A 1 90 ? 3.361 -8.160 -0.736 1.00 88.12 90 ALA A O 1
ATOM 694 N N . LEU A 1 91 ? 5.124 -8.944 -1.872 1.00 83.00 91 LEU A N 1
ATOM 695 C CA . LEU A 1 91 ? 4.560 -10.274 -2.113 1.00 83.00 91 LEU A CA 1
ATOM 696 C C . LEU A 1 91 ? 4.371 -11.069 -0.819 1.00 83.00 91 LEU A C 1
ATOM 698 O O . LEU A 1 91 ? 3.322 -11.682 -0.630 1.00 83.00 91 LEU A O 1
ATOM 702 N N . ILE A 1 92 ? 5.348 -11.021 0.089 1.00 84.06 92 ILE A N 1
ATOM 703 C CA . ILE A 1 92 ? 5.238 -11.644 1.415 1.00 84.06 92 ILE A CA 1
ATOM 704 C C . ILE A 1 92 ? 4.081 -11.021 2.206 1.00 84.06 92 ILE A C 1
ATOM 706 O O . ILE A 1 92 ? 3.293 -11.757 2.798 1.00 84.06 92 ILE A O 1
ATOM 710 N N . ALA A 1 93 ? 3.946 -9.690 2.183 1.00 86.44 93 ALA A N 1
ATOM 711 C CA . ALA A 1 93 ? 2.822 -9.000 2.814 1.00 86.44 93 ALA A CA 1
ATOM 712 C C . ALA A 1 93 ? 1.487 -9.467 2.218 1.00 86.44 93 ALA A C 1
ATOM 714 O O . ALA A 1 93 ? 0.641 -9.958 2.952 1.00 86.44 93 ALA A O 1
ATOM 715 N N . ILE A 1 94 ? 1.344 -9.462 0.888 1.00 84.75 94 ILE A N 1
ATOM 716 C CA . ILE A 1 94 ? 0.130 -9.939 0.210 1.00 84.75 94 ILE A CA 1
ATOM 717 C C . ILE A 1 94 ? -0.224 -11.372 0.634 1.00 84.75 94 ILE A C 1
ATOM 719 O O . ILE A 1 94 ? -1.388 -11.655 0.904 1.00 84.75 94 ILE A O 1
ATOM 723 N N . LEU A 1 95 ? 0.746 -12.287 0.703 1.00 82.00 95 LEU A N 1
ATOM 724 C CA . LEU A 1 95 ? 0.504 -13.666 1.142 1.00 82.00 95 LEU A CA 1
ATOM 725 C C . LEU A 1 95 ? 0.042 -13.737 2.603 1.00 82.00 95 LEU A C 1
ATOM 727 O O . LEU A 1 95 ? -0.920 -14.443 2.905 1.00 82.00 95 LEU A O 1
ATOM 731 N N . SER A 1 96 ? 0.688 -12.976 3.486 1.00 85.75 96 SER A N 1
ATOM 732 C CA . SER A 1 96 ? 0.303 -12.845 4.894 1.00 85.75 96 SER A CA 1
ATOM 733 C C . SER A 1 96 ? -1.133 -12.326 5.033 1.00 85.75 96 SER A C 1
ATOM 735 O O . SER A 1 96 ? -1.925 -12.879 5.797 1.00 85.75 96 SER A O 1
ATOM 737 N N . ASP A 1 97 ? -1.499 -11.312 4.250 1.00 87.12 97 ASP A N 1
ATOM 738 C CA . ASP A 1 97 ? -2.843 -10.740 4.228 1.00 87.12 97 ASP A CA 1
ATOM 739 C C . ASP A 1 97 ? -3.877 -11.789 3.797 1.00 87.12 97 ASP A C 1
ATOM 741 O O . ASP A 1 97 ? -4.921 -11.955 4.429 1.00 87.12 97 ASP A O 1
ATOM 745 N N . ARG A 1 98 ? -3.577 -12.562 2.746 1.00 83.44 98 ARG A N 1
ATOM 746 C CA . ARG A 1 98 ? -4.463 -13.623 2.236 1.00 83.44 98 ARG A CA 1
ATOM 747 C C . ARG A 1 98 ? -4.657 -14.744 3.242 1.00 83.44 98 ARG A C 1
ATOM 749 O O . ARG A 1 98 ? -5.788 -15.201 3.418 1.00 83.44 98 ARG A O 1
ATOM 756 N N . GLN A 1 99 ? -3.579 -15.154 3.903 1.00 85.38 99 GLN A N 1
ATOM 757 C CA . GLN A 1 99 ? -3.636 -16.147 4.964 1.00 85.38 99 GLN A CA 1
ATOM 758 C C . GLN A 1 99 ? -4.539 -15.661 6.102 1.00 85.38 99 GLN A C 1
ATOM 760 O O . GLN A 1 99 ? -5.473 -16.371 6.472 1.00 85.38 99 GLN A O 1
ATOM 765 N N . TYR A 1 100 ? -4.339 -14.428 6.581 1.00 89.19 100 TYR A N 1
ATOM 766 C CA . TYR A 1 100 ? -5.182 -13.844 7.624 1.00 89.19 100 TYR A CA 1
ATOM 767 C C . TYR A 1 100 ? -6.659 -13.809 7.215 1.00 89.19 100 TYR A C 1
ATOM 769 O O . TYR A 1 100 ? -7.526 -14.235 7.982 1.00 89.19 100 TYR A O 1
ATOM 777 N N . LEU A 1 101 ? -6.964 -13.332 6.003 1.00 86.38 101 LEU A N 1
ATOM 778 C CA . LEU A 1 101 ? -8.340 -13.267 5.507 1.00 86.38 101 LEU A CA 1
ATOM 779 C C . LEU A 1 101 ? -8.989 -14.659 5.486 1.00 86.38 101 LEU A C 1
ATOM 781 O O . LEU A 1 101 ? -10.108 -14.818 5.974 1.00 86.38 101 LEU A O 1
ATOM 785 N N . ARG A 1 102 ? -8.272 -15.678 4.995 1.00 86.56 102 ARG A N 1
ATOM 786 C CA . ARG A 1 102 ? -8.748 -17.069 4.958 1.00 86.56 102 ARG A CA 1
ATOM 787 C C . ARG A 1 102 ? -9.010 -17.621 6.358 1.00 86.56 102 ARG A C 1
ATOM 789 O O . ARG A 1 102 ? -10.079 -18.180 6.592 1.00 86.56 102 ARG A O 1
ATOM 796 N N . GLU A 1 103 ? -8.062 -17.458 7.276 1.00 90.12 103 GLU A N 1
ATOM 797 C CA . GLU A 1 103 ? -8.159 -17.961 8.654 1.00 90.12 103 GLU A CA 1
ATOM 798 C C . GLU A 1 103 ? -9.319 -17.327 9.433 1.00 90.12 103 GLU A C 1
ATOM 800 O O . GLU A 1 103 ? -9.895 -17.964 10.313 1.00 90.12 103 GLU A O 1
ATOM 805 N N . ASN A 1 104 ? -9.703 -16.100 9.076 1.00 89.69 104 ASN A N 1
ATOM 806 C CA . ASN A 1 104 ? -10.772 -15.353 9.738 1.00 89.69 104 ASN A CA 1
ATOM 807 C C . ASN A 1 104 ? -12.099 -15.356 8.956 1.00 89.69 104 ASN A C 1
ATOM 809 O O . ASN A 1 104 ? -13.035 -14.657 9.343 1.00 89.69 104 ASN A O 1
ATOM 813 N N . GLY A 1 105 ? -12.207 -16.124 7.864 1.00 88.19 105 GLY A N 1
ATOM 814 C CA . GLY A 1 105 ? -13.425 -16.189 7.043 1.00 88.19 105 GLY A CA 1
ATOM 815 C C . GLY A 1 105 ? -13.794 -14.859 6.373 1.00 88.19 105 GLY A C 1
ATOM 816 O O . GLY A 1 105 ? -14.961 -14.613 6.071 1.00 88.19 105 GLY A O 1
ATOM 817 N N . LEU A 1 106 ? -12.808 -13.988 6.165 1.00 85.06 106 LEU A N 1
ATOM 818 C CA . LEU A 1 106 ? -12.959 -12.683 5.536 1.00 85.06 106 LEU A CA 1
ATOM 819 C C . LEU A 1 106 ? -12.683 -12.785 4.036 1.00 85.06 106 LEU A C 1
ATOM 821 O O . LEU A 1 106 ? -11.880 -13.594 3.573 1.00 85.06 106 LEU A O 1
ATOM 825 N N . SER A 1 107 ? -13.340 -11.926 3.263 1.00 76.19 107 SER A N 1
ATOM 826 C CA . SER A 1 107 ? -13.083 -11.802 1.829 1.00 76.19 107 SER A CA 1
ATOM 827 C C . SER A 1 107 ? -12.195 -10.591 1.545 1.00 76.19 107 SER A C 1
ATOM 829 O O . SER A 1 107 ? -12.356 -9.554 2.193 1.00 76.19 107 SER A O 1
ATOM 831 N N . PRO A 1 108 ? -11.282 -10.683 0.565 1.00 68.62 108 PRO A N 1
ATOM 832 C CA . PRO A 1 108 ? -10.546 -9.518 0.092 1.00 68.62 108 PRO A CA 1
ATOM 833 C C . PRO A 1 108 ? -11.522 -8.469 -0.443 1.00 68.62 108 PRO A C 1
ATOM 835 O O . PRO A 1 108 ? -12.538 -8.816 -1.054 1.00 68.62 108 PRO A O 1
ATOM 838 N N . GLN A 1 109 ? -11.205 -7.186 -0.266 1.00 65.62 109 GLN A N 1
ATOM 839 C CA . GLN A 1 109 ? -11.967 -6.160 -0.967 1.00 65.62 109 GLN A CA 1
ATOM 840 C C . GLN A 1 109 ? -11.737 -6.290 -2.479 1.00 65.62 109 GLN A C 1
ATOM 842 O O . GLN A 1 109 ? -10.608 -6.561 -2.908 1.00 65.62 109 GLN A O 1
ATOM 847 N N . PRO A 1 110 ? -12.789 -6.118 -3.299 1.00 63.59 110 PRO A N 1
ATOM 848 C CA . PRO A 1 110 ? -12.617 -6.052 -4.740 1.00 63.59 110 PRO A CA 1
ATOM 849 C C . PRO A 1 110 ? -11.666 -4.903 -5.073 1.00 63.59 110 PRO A C 1
ATOM 851 O O . PRO A 1 110 ? -11.689 -3.853 -4.425 1.00 63.59 110 PRO A O 1
ATOM 854 N N . VAL A 1 111 ? -10.825 -5.098 -6.089 1.00 63.72 111 VAL A N 1
ATOM 855 C CA . VAL A 1 111 ? -9.971 -4.019 -6.588 1.00 63.72 111 VAL A CA 1
ATOM 856 C C . VAL A 1 111 ? -10.884 -2.883 -7.041 1.00 63.72 111 VAL A C 1
ATOM 858 O O . VAL A 1 111 ? -11.658 -3.028 -7.986 1.00 63.72 111 VAL A O 1
ATOM 861 N N . ASN A 1 112 ? -10.820 -1.753 -6.339 1.00 72.31 112 ASN A N 1
ATOM 862 C CA . ASN A 1 112 ? -11.534 -0.555 -6.743 1.00 72.31 112 ASN A CA 1
ATOM 863 C C . ASN A 1 112 ? -10.901 -0.030 -8.041 1.00 72.31 112 ASN A C 1
ATOM 865 O O . ASN A 1 112 ? -9.691 0.204 -8.088 1.00 72.31 112 ASN A O 1
ATOM 869 N N . MET A 1 113 ? -11.722 0.189 -9.074 1.00 78.25 113 MET A N 1
ATOM 870 C CA . MET A 1 113 ? -11.295 0.785 -10.348 1.00 78.25 113 MET A CA 1
ATOM 871 C C . MET A 1 113 ? -10.554 2.111 -10.155 1.00 78.25 113 MET A C 1
ATOM 873 O O . MET A 1 113 ? -9.722 2.477 -10.979 1.00 78.25 113 MET A O 1
ATOM 877 N N . HIS A 1 114 ? -10.818 2.819 -9.058 1.00 84.69 114 HIS A N 1
ATOM 878 C CA . HIS A 1 114 ? -10.118 4.044 -8.697 1.00 84.69 114 HIS A CA 1
ATOM 879 C C . HIS A 1 114 ? -8.603 3.839 -8.536 1.00 84.69 114 HIS A C 1
ATOM 881 O O . HIS A 1 114 ? -7.831 4.594 -9.122 1.00 84.69 114 HIS A O 1
ATOM 887 N N . TYR A 1 115 ? -8.168 2.776 -7.849 1.00 84.38 115 TYR A N 1
ATOM 888 C CA . TYR A 1 115 ? -6.742 2.444 -7.733 1.00 84.38 115 TYR A CA 1
ATOM 889 C C . TYR A 1 115 ? -6.131 2.163 -9.106 1.00 84.38 115 TYR A C 1
ATOM 891 O O . TYR A 1 115 ? -5.076 2.697 -9.440 1.00 84.38 115 TYR A O 1
ATOM 899 N N . TYR A 1 116 ? -6.827 1.374 -9.931 1.00 83.88 116 TYR A N 1
ATOM 900 C CA . TYR A 1 116 ? -6.368 1.049 -11.280 1.00 83.88 116 TYR A CA 1
ATOM 901 C C . TYR A 1 116 ? -6.143 2.307 -12.124 1.00 83.88 116 TYR A C 1
ATOM 903 O O . TYR A 1 116 ? -5.078 2.461 -12.719 1.00 83.88 116 TYR A O 1
ATOM 911 N N . TRP A 1 117 ? -7.112 3.225 -12.152 1.00 86.94 117 TRP A N 1
ATOM 912 C CA . TRP A 1 117 ? -7.013 4.449 -12.950 1.00 86.94 117 TRP A CA 1
ATOM 913 C C . TRP A 1 117 ? -5.910 5.385 -12.469 1.00 86.94 117 TRP A C 1
ATOM 915 O O . TRP A 1 117 ? -5.191 5.935 -13.306 1.00 86.94 117 TRP A O 1
ATOM 925 N N . HIS A 1 118 ? -5.726 5.513 -11.153 1.00 90.94 118 HIS A N 1
ATOM 926 C CA . HIS A 1 118 ? -4.607 6.268 -10.589 1.00 90.94 118 HIS A CA 1
ATOM 927 C C . HIS A 1 118 ? -3.267 5.725 -11.093 1.00 90.94 118 HIS A C 1
ATOM 929 O O . HIS A 1 118 ? -2.514 6.445 -11.748 1.00 90.94 118 HIS A O 1
ATOM 935 N N . TYR A 1 119 ? -2.994 4.431 -10.907 1.00 90.25 119 TYR A N 1
ATOM 936 C CA . TYR A 1 119 ? -1.725 3.849 -11.359 1.00 90.25 119 TYR A CA 1
ATOM 937 C C . TYR A 1 119 ? -1.595 3.831 -12.882 1.00 90.25 119 TYR A C 1
ATOM 939 O O . TYR A 1 119 ? -0.497 3.990 -13.412 1.00 90.25 119 TYR A O 1
ATOM 947 N N . LYS A 1 120 ? -2.705 3.696 -13.616 1.00 89.12 120 LYS A N 1
ATOM 948 C CA . LYS A 1 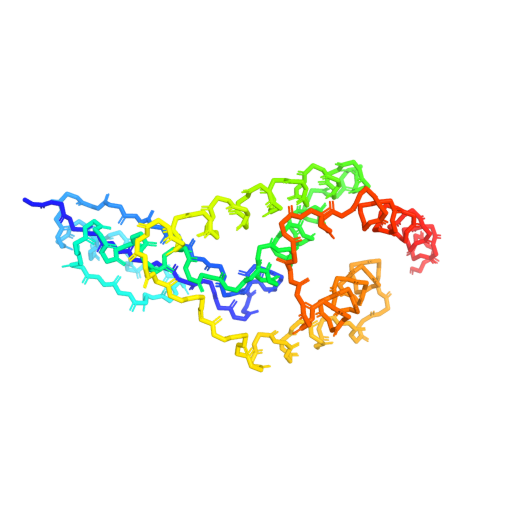120 ? -2.700 3.809 -15.075 1.00 89.12 120 LYS A CA 1
ATOM 949 C C . LYS A 1 120 ? -2.263 5.202 -15.521 1.00 89.12 120 LYS A C 1
ATOM 951 O O . LYS A 1 120 ? -1.477 5.297 -16.464 1.00 89.12 120 LYS A O 1
ATOM 956 N N . SER A 1 121 ? -2.697 6.261 -14.838 1.00 90.69 121 SER A N 1
ATOM 957 C CA . SER A 1 121 ? -2.253 7.628 -15.138 1.00 90.69 121 SER A CA 1
ATOM 958 C C . SER A 1 121 ? -0.737 7.798 -14.960 1.00 90.69 121 SER A C 1
ATOM 960 O O . SER A 1 121 ? -0.096 8.457 -15.775 1.00 90.69 121 SER A O 1
ATOM 962 N N . MET A 1 122 ? -0.126 7.087 -14.002 1.00 90.06 122 MET A N 1
ATOM 963 C CA . MET A 1 122 ? 1.330 7.099 -13.794 1.00 90.06 122 MET A CA 1
ATOM 964 C C . MET A 1 122 ? 2.124 6.465 -14.950 1.00 90.06 122 MET A C 1
ATOM 966 O O . MET A 1 122 ? 3.338 6.633 -15.023 1.00 90.06 122 MET A O 1
ATOM 970 N N . THR A 1 123 ? 1.467 5.737 -15.862 1.00 88.38 123 THR A N 1
ATOM 971 C CA . THR A 1 123 ? 2.114 5.161 -17.057 1.00 88.38 123 THR A CA 1
ATOM 972 C C . THR A 1 123 ? 2.212 6.134 -18.232 1.00 88.38 123 THR A C 1
ATOM 974 O O . THR A 1 123 ? 2.796 5.789 -19.256 1.00 88.38 123 THR A O 1
ATOM 977 N N . MET A 1 124 ? 1.633 7.334 -18.118 1.00 86.06 124 MET A N 1
ATOM 978 C CA . MET A 1 124 ? 1.592 8.304 -19.219 1.00 86.06 124 MET A CA 1
ATOM 979 C C . MET A 1 124 ? 2.930 9.017 -19.452 1.00 86.06 124 MET A C 1
ATOM 981 O O . MET A 1 124 ? 3.136 9.602 -20.515 1.00 86.06 124 MET A O 1
ATOM 985 N N . GLU A 1 125 ? 3.843 8.971 -18.484 1.00 82.69 125 GLU A N 1
ATOM 986 C CA . GLU A 1 125 ? 5.162 9.587 -18.596 1.00 82.69 125 GLU A CA 1
ATOM 987 C C . GLU A 1 125 ? 6.173 8.651 -19.273 1.00 82.69 125 GLU A C 1
ATOM 989 O O . GLU A 1 125 ? 6.175 7.440 -19.063 1.00 82.69 125 GLU A O 1
ATOM 994 N N . ALA A 1 126 ? 7.102 9.210 -20.050 1.00 82.06 126 ALA A N 1
ATOM 995 C CA . ALA A 1 126 ? 8.187 8.452 -20.672 1.00 82.06 126 ALA A CA 1
ATOM 996 C C . ALA A 1 126 ? 9.350 8.231 -19.683 1.00 82.06 126 ALA A C 1
ATOM 998 O O . ALA A 1 126 ? 10.447 8.752 -19.877 1.00 82.06 126 ALA A O 1
ATOM 999 N N . THR A 1 127 ? 9.104 7.483 -18.603 1.00 85.88 127 THR A N 1
ATOM 1000 C CA . THR A 1 127 ? 10.094 7.219 -17.545 1.00 85.88 127 THR A CA 1
ATOM 1001 C C . THR A 1 127 ? 10.295 5.728 -17.290 1.00 85.88 127 THR A C 1
ATOM 1003 O O . THR A 1 127 ? 9.433 4.892 -17.572 1.00 85.88 127 THR A O 1
ATOM 1006 N N . ALA A 1 128 ? 11.433 5.379 -16.678 1.00 83.69 128 ALA A N 1
ATOM 1007 C CA . ALA A 1 128 ? 11.673 4.009 -16.234 1.00 83.69 128 ALA A CA 1
ATOM 1008 C C . ALA A 1 128 ? 10.625 3.543 -15.205 1.00 83.69 128 ALA A C 1
ATOM 1010 O O . ALA A 1 128 ? 10.194 2.394 -15.265 1.00 83.69 128 ALA A O 1
ATOM 1011 N N . LYS A 1 129 ? 10.159 4.434 -14.314 1.00 88.25 129 LYS A N 1
ATOM 1012 C CA . LYS A 1 129 ? 9.097 4.128 -13.342 1.00 88.25 129 LYS A CA 1
ATOM 1013 C C . LYS A 1 129 ? 7.786 3.776 -14.048 1.00 88.25 129 LYS A C 1
ATOM 1015 O O . LYS A 1 129 ? 7.204 2.736 -13.752 1.00 88.25 129 LYS A O 1
ATOM 1020 N N . ALA A 1 130 ? 7.368 4.582 -15.025 1.00 87.88 130 ALA A N 1
ATOM 1021 C CA . ALA A 1 130 ? 6.147 4.355 -15.799 1.00 87.88 130 ALA A CA 1
ATOM 1022 C C . ALA A 1 130 ? 6.148 3.002 -16.535 1.00 87.88 130 ALA A C 1
ATOM 1024 O O . ALA A 1 130 ? 5.156 2.270 -16.483 1.00 87.88 130 ALA A O 1
ATOM 1025 N N . ALA A 1 131 ? 7.277 2.618 -17.143 1.00 85.62 131 ALA A N 1
ATOM 1026 C CA . ALA A 1 131 ? 7.424 1.316 -17.798 1.00 85.62 131 ALA A CA 1
ATOM 1027 C C . ALA A 1 131 ? 7.254 0.140 -16.816 1.00 85.62 131 ALA A C 1
ATOM 1029 O O . ALA A 1 131 ? 6.661 -0.881 -17.162 1.00 85.62 131 ALA A O 1
ATOM 1030 N N . ILE A 1 132 ? 7.736 0.282 -15.578 1.00 86.56 132 ILE A N 1
ATOM 1031 C CA . ILE A 1 132 ? 7.596 -0.748 -14.539 1.00 86.56 132 ILE A CA 1
ATOM 1032 C C . ILE A 1 132 ? 6.177 -0.817 -13.993 1.00 86.56 132 ILE A C 1
ATOM 1034 O O . ILE A 1 132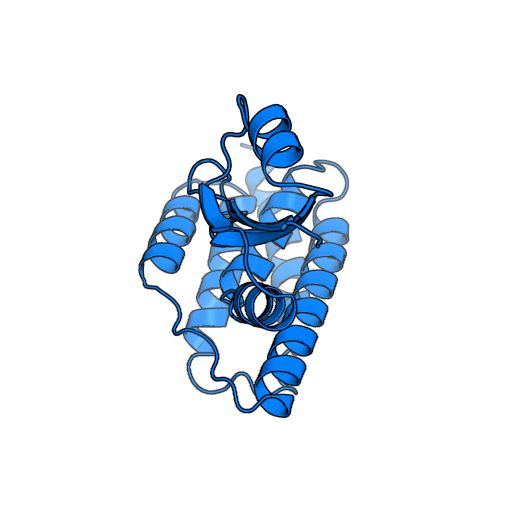 ? 5.633 -1.915 -13.869 1.00 86.56 132 ILE A O 1
ATOM 1038 N N . VAL A 1 133 ? 5.542 0.331 -13.748 1.00 88.44 133 VAL A N 1
ATOM 1039 C CA . VAL A 1 133 ? 4.120 0.398 -13.379 1.00 88.44 133 VAL A CA 1
ATOM 1040 C C . VAL A 1 133 ? 3.262 -0.321 -14.427 1.00 88.44 133 VAL A C 1
ATOM 1042 O O . VAL A 1 133 ? 2.371 -1.090 -14.070 1.00 88.44 133 VAL A O 1
ATOM 1045 N N . GLN A 1 134 ? 3.568 -0.159 -15.717 1.00 86.38 134 GLN A N 1
ATOM 1046 C CA . GLN A 1 134 ? 2.856 -0.851 -16.793 1.00 86.38 134 GLN A CA 1
ATOM 1047 C C . GLN A 1 134 ? 3.002 -2.382 -16.731 1.00 86.38 134 GLN A C 1
ATOM 1049 O O . GLN A 1 134 ? 2.023 -3.085 -16.982 1.00 86.38 134 GLN A O 1
ATOM 1054 N N . VAL A 1 135 ? 4.179 -2.909 -16.371 1.00 82.81 135 VAL A N 1
ATOM 1055 C CA . VAL A 1 135 ? 4.377 -4.360 -16.172 1.00 82.81 135 VAL A CA 1
ATOM 1056 C C . VAL A 1 135 ? 3.557 -4.873 -14.994 1.00 82.81 135 VAL A C 1
ATOM 1058 O O . VAL A 1 135 ? 2.902 -5.906 -15.118 1.00 82.81 135 VAL A O 1
ATOM 1061 N N . VAL A 1 136 ? 3.561 -4.151 -13.868 1.00 83.00 136 VAL A N 1
ATOM 1062 C CA . VAL A 1 136 ? 2.776 -4.529 -12.681 1.00 83.00 136 VAL A CA 1
ATOM 1063 C C . VAL A 1 136 ? 1.280 -4.549 -13.006 1.00 83.00 136 VAL A C 1
ATOM 1065 O O . VAL A 1 136 ? 0.601 -5.517 -12.674 1.00 83.00 136 VAL A O 1
ATOM 1068 N N . LEU A 1 137 ? 0.770 -3.528 -13.705 1.00 82.69 137 LEU A N 1
ATOM 1069 C CA . LEU A 1 137 ? -0.629 -3.488 -14.148 1.00 82.69 137 LEU A CA 1
ATOM 1070 C C . LEU A 1 137 ? -0.968 -4.650 -15.088 1.00 82.69 137 LEU A C 1
ATOM 1072 O O . LEU A 1 137 ? -1.964 -5.332 -14.872 1.00 82.69 137 LEU A O 1
ATOM 1076 N N . GLY A 1 138 ? -0.120 -4.918 -16.086 1.00 75.69 138 GLY A N 1
ATOM 1077 C CA . GLY A 1 138 ? -0.339 -6.016 -17.031 1.00 75.69 138 GLY A CA 1
ATOM 1078 C C . GLY A 1 138 ? -0.334 -7.398 -16.372 1.00 75.69 138 GLY A C 1
ATOM 1079 O O . GLY A 1 138 ? -1.100 -8.273 -16.770 1.00 75.69 138 GLY A O 1
ATOM 1080 N N . PHE A 1 139 ? 0.484 -7.594 -15.335 1.00 71.31 139 PHE A N 1
ATOM 1081 C CA . PHE A 1 139 ? 0.486 -8.825 -14.545 1.00 71.31 139 PHE A CA 1
ATOM 1082 C C . PHE A 1 139 ? -0.822 -9.016 -13.770 1.00 71.31 139 PHE A C 1
ATOM 1084 O O . PHE A 1 139 ? -1.376 -10.112 -13.746 1.00 71.31 139 PHE A O 1
ATOM 1091 N N . LEU A 1 140 ? -1.340 -7.946 -13.168 1.00 68.62 140 LEU A N 1
ATOM 1092 C CA . LEU A 1 140 ? -2.576 -8.002 -12.391 1.00 68.62 140 LEU A CA 1
ATOM 1093 C C . LEU A 1 140 ? -3.811 -8.182 -13.275 1.00 68.62 140 LEU A C 1
ATOM 1095 O O . LEU A 1 140 ? -4.690 -8.956 -12.904 1.00 68.62 140 LEU A O 1
ATOM 1099 N N . ASP A 1 141 ? -3.842 -7.558 -14.456 1.00 64.62 141 ASP A N 1
ATOM 1100 C CA . ASP A 1 141 ? -4.891 -7.785 -15.460 1.00 64.62 141 ASP A CA 1
ATOM 1101 C C . ASP A 1 141 ? -4.926 -9.266 -15.889 1.00 64.62 141 ASP A C 1
ATOM 1103 O O . ASP A 1 141 ? -6.005 -9.848 -16.021 1.00 64.62 141 ASP A O 1
ATOM 1107 N N . TYR A 1 142 ? -3.758 -9.914 -16.005 1.00 50.34 142 TYR A N 1
ATOM 1108 C CA . TYR A 1 142 ? -3.629 -11.344 -16.316 1.00 50.34 142 TYR A CA 1
ATOM 1109 C C . TYR A 1 142 ? -4.028 -12.271 -15.149 1.00 50.34 142 TYR A C 1
ATOM 1111 O O . TYR A 1 142 ? -4.531 -13.369 -15.380 1.00 50.34 142 TYR A O 1
ATOM 1119 N N . GLN A 1 143 ? -3.835 -11.843 -13.896 1.00 50.78 143 GLN A N 1
ATOM 1120 C CA . GLN A 1 143 ? -4.107 -12.648 -12.693 1.00 50.78 143 GLN A CA 1
ATOM 1121 C C . GLN A 1 143 ? -5.468 -12.386 -12.026 1.00 50.78 143 GLN A C 1
ATOM 1123 O O . GLN A 1 143 ? -5.760 -12.976 -10.984 1.00 50.78 143 GLN A O 1
ATOM 1128 N N . THR A 1 144 ? -6.352 -11.598 -12.649 1.00 48.94 144 THR A N 1
ATOM 1129 C CA . THR A 1 144 ? -7.766 -11.466 -12.236 1.00 48.94 144 THR A CA 1
ATOM 1130 C C . THR A 1 144 ? -8.539 -12.796 -12.193 1.00 48.94 144 THR A C 1
ATOM 1132 O O . THR A 1 144 ? -9.653 -12.825 -11.674 1.00 48.94 144 THR A O 1
ATOM 1135 N N . LEU A 1 145 ? -7.960 -13.900 -12.681 1.00 39.03 145 LEU A N 1
ATOM 1136 C CA . LEU A 1 145 ? -8.604 -15.212 -12.727 1.00 39.03 145 LEU A CA 1
ATOM 1137 C C . LEU A 1 145 ? -8.252 -16.177 -11.597 1.00 39.03 145 LEU A C 1
ATOM 1139 O O . LEU A 1 145 ? -9.053 -17.064 -11.364 1.00 39.03 145 LEU A O 1
ATOM 1143 N N . GLU A 1 146 ? -7.132 -16.019 -10.893 1.00 40.69 146 GLU A N 1
ATOM 1144 C CA . GLU A 1 146 ? -6.772 -16.820 -9.712 1.00 40.69 146 GLU A CA 1
ATOM 1145 C C . GLU A 1 146 ? -5.353 -16.405 -9.304 1.00 40.69 146 GLU A C 1
ATOM 1147 O O . GLU A 1 146 ? -4.364 -16.850 -9.889 1.00 40.69 146 GLU A O 1
ATOM 1152 N N . LEU A 1 147 ? -5.220 -15.578 -8.264 1.00 47.16 147 LEU A N 1
ATOM 1153 C CA . LEU A 1 147 ? -4.001 -15.579 -7.451 1.00 47.16 147 LEU A CA 1
ATOM 1154 C C . LEU A 1 147 ? -3.958 -16.929 -6.719 1.00 47.16 147 LEU A C 1
ATOM 1156 O O . LEU A 1 147 ? -4.218 -17.009 -5.520 1.00 47.16 147 LEU A O 1
ATOM 1160 N N . ASN A 1 148 ? -3.704 -18.017 -7.451 1.00 44.09 148 ASN A N 1
ATOM 1161 C CA . ASN A 1 148 ? -3.307 -19.267 -6.832 1.00 44.09 148 ASN A CA 1
ATOM 1162 C C . ASN A 1 148 ? -2.022 -18.954 -6.069 1.00 44.09 148 ASN A C 1
ATOM 1164 O O . ASN A 1 148 ? -1.076 -18.414 -6.642 1.00 44.09 148 ASN A O 1
ATOM 1168 N N . GLU A 1 149 ? -1.996 -19.285 -4.780 1.00 47.34 149 GLU A N 1
ATOM 1169 C CA . GLU A 1 149 ? -0.918 -19.007 -3.812 1.00 47.34 149 GLU A CA 1
ATOM 1170 C C . GLU A 1 149 ? 0.475 -19.514 -4.261 1.00 47.34 149 GLU A C 1
ATOM 1172 O O . GLU A 1 149 ? 1.482 -19.233 -3.622 1.00 47.34 149 GLU A O 1
ATOM 1177 N N . LEU A 1 150 ? 0.533 -20.226 -5.390 1.00 39.19 150 LEU A N 1
ATOM 1178 C CA . LEU A 1 150 ? 1.700 -20.823 -6.034 1.00 39.19 150 LEU A CA 1
ATOM 1179 C C . LEU A 1 150 ? 2.169 -20.112 -7.322 1.00 39.19 150 LEU A C 1
ATOM 1181 O O . LEU A 1 150 ? 3.220 -20.470 -7.842 1.00 39.19 150 LEU A O 1
ATOM 1185 N N . ALA A 1 151 ? 1.438 -19.117 -7.842 1.00 45.38 151 ALA A N 1
ATOM 1186 C CA . ALA A 1 151 ? 1.753 -18.412 -9.097 1.00 45.38 151 ALA A CA 1
ATOM 1187 C C . ALA A 1 151 ? 2.282 -16.977 -8.889 1.00 45.38 151 ALA A C 1
ATOM 1189 O O . ALA A 1 151 ? 2.235 -16.141 -9.797 1.00 45.38 151 ALA A O 1
ATOM 1190 N N . LEU A 1 152 ? 2.843 -16.695 -7.709 1.00 52.97 152 LEU A N 1
ATOM 1191 C CA . LEU A 1 152 ? 3.818 -15.616 -7.496 1.00 52.97 152 LEU A CA 1
ATOM 1192 C C . LEU A 1 152 ? 5.173 -16.058 -8.052 1.00 52.97 152 LEU A C 1
ATOM 1194 O O . LEU A 1 152 ? 6.166 -16.200 -7.341 1.00 52.97 152 LEU A O 1
ATOM 1198 N N . ASP A 1 153 ? 5.144 -16.396 -9.335 1.00 60.22 153 ASP A N 1
ATOM 1199 C CA . ASP A 1 153 ? 6.174 -17.159 -10.005 1.00 60.22 153 ASP A CA 1
ATOM 1200 C C . ASP A 1 153 ? 7.476 -16.352 -10.030 1.00 60.22 153 ASP A C 1
ATOM 1202 O O . ASP A 1 153 ? 7.470 -15.136 -10.257 1.00 60.22 153 ASP A O 1
ATOM 1206 N N . TYR A 1 154 ? 8.609 -17.031 -9.862 1.00 60.03 154 TYR A N 1
ATOM 1207 C CA . TYR A 1 154 ? 9.942 -16.464 -10.092 1.00 60.03 154 TYR A CA 1
ATOM 1208 C C . TYR A 1 154 ? 9.993 -15.696 -11.430 1.00 60.03 154 TYR A C 1
ATOM 1210 O O . TYR A 1 154 ? 10.670 -14.672 -11.550 1.00 60.03 154 TYR A O 1
ATOM 1218 N N . GLY A 1 155 ? 9.192 -16.131 -12.412 1.00 66.00 155 GLY A N 1
ATOM 1219 C CA . GLY A 1 155 ? 8.966 -15.451 -13.685 1.00 66.00 155 GLY A CA 1
ATOM 1220 C C . GLY A 1 155 ? 8.473 -13.999 -13.588 1.00 66.00 155 GLY A C 1
ATOM 1221 O O . GLY A 1 155 ? 8.937 -13.171 -14.370 1.00 66.00 155 GLY A O 1
ATOM 1222 N N . PHE A 1 156 ? 7.607 -13.642 -12.632 1.00 71.31 156 PHE A N 1
ATOM 1223 C CA . PHE A 1 156 ? 7.134 -12.259 -12.454 1.00 71.31 156 PHE A CA 1
ATOM 1224 C C . PHE A 1 156 ? 8.263 -11.332 -11.996 1.00 71.31 156 PHE A C 1
ATOM 1226 O O . PHE A 1 156 ? 8.501 -10.285 -12.601 1.00 71.31 156 PHE A O 1
ATOM 1233 N N . ILE A 1 157 ? 9.011 -11.751 -10.973 1.00 67.81 157 ILE A N 1
ATOM 1234 C CA . ILE A 1 157 ? 10.149 -10.986 -10.448 1.00 67.81 157 ILE A CA 1
ATOM 1235 C C . ILE A 1 157 ? 11.223 -10.844 -11.533 1.00 67.81 157 ILE A C 1
ATOM 1237 O O . ILE A 1 157 ? 11.739 -9.748 -11.753 1.00 67.81 157 ILE A O 1
ATOM 1241 N N . GLN A 1 158 ? 11.519 -11.912 -12.282 1.00 70.31 158 GLN A N 1
ATOM 1242 C CA . GLN A 1 158 ? 12.471 -11.837 -13.394 1.00 70.31 158 GLN A CA 1
ATOM 1243 C C . GLN A 1 158 ? 11.992 -10.933 -14.536 1.00 70.31 158 GLN A C 1
ATOM 1245 O O . GLN A 1 158 ? 12.800 -10.188 -15.102 1.00 70.31 158 GLN A O 1
ATOM 1250 N N . ALA A 1 159 ? 10.698 -10.941 -14.866 1.00 70.88 159 ALA A N 1
ATOM 1251 C CA . ALA A 1 159 ? 10.122 -10.038 -15.861 1.00 70.88 159 ALA A CA 1
ATOM 1252 C C . ALA A 1 159 ? 10.233 -8.569 -15.422 1.00 70.88 159 ALA A C 1
ATOM 1254 O O . ALA A 1 159 ? 10.631 -7.718 -16.227 1.00 70.88 159 ALA A O 1
ATOM 1255 N N . LEU A 1 160 ? 9.971 -8.276 -14.144 1.00 71.69 160 LEU A N 1
ATOM 1256 C CA . LEU A 1 160 ? 10.162 -6.946 -13.562 1.00 71.69 160 LEU A CA 1
ATOM 1257 C C . LEU A 1 160 ? 11.627 -6.513 -13.606 1.00 71.69 160 LEU A C 1
ATOM 1259 O O . LEU A 1 160 ? 11.915 -5.434 -14.118 1.00 71.69 160 LEU A O 1
ATOM 1263 N N . LYS A 1 161 ? 12.564 -7.354 -13.152 1.00 68.94 161 LYS A N 1
ATOM 1264 C CA . LYS A 1 161 ? 14.008 -7.050 -13.179 1.00 68.94 161 LYS A CA 1
ATOM 1265 C C . LYS A 1 161 ? 14.513 -6.808 -14.598 1.00 68.94 161 LYS A C 1
ATOM 1267 O O . LYS A 1 161 ? 15.201 -5.820 -14.853 1.00 68.94 161 LYS A O 1
ATOM 1272 N N . THR A 1 162 ? 14.127 -7.672 -15.535 1.00 77.50 162 THR A N 1
ATOM 1273 C CA . THR A 1 162 ? 14.501 -7.546 -16.951 1.00 77.50 162 THR A CA 1
ATOM 1274 C C . THR A 1 162 ? 13.956 -6.255 -17.550 1.00 77.50 162 THR A C 1
ATOM 1276 O O . THR A 1 162 ? 14.673 -5.552 -18.265 1.00 77.50 162 THR A O 1
ATOM 1279 N N . THR A 1 163 ? 12.699 -5.920 -17.255 1.00 77.44 163 THR A N 1
ATOM 1280 C CA . THR A 1 163 ? 12.094 -4.677 -17.742 1.00 77.44 163 THR A CA 1
ATOM 1281 C C . THR A 1 163 ? 12.730 -3.461 -17.082 1.00 77.44 163 THR A C 1
ATOM 1283 O O . THR A 1 163 ? 12.998 -2.488 -17.776 1.00 77.44 163 THR A O 1
ATOM 1286 N N . CYS A 1 164 ? 13.071 -3.534 -15.794 1.00 73.69 164 CYS A N 1
ATOM 1287 C CA . CYS A 1 164 ? 13.743 -2.468 -15.051 1.00 73.69 164 CYS A CA 1
ATOM 1288 C C . CYS A 1 164 ? 15.109 -2.161 -15.660 1.00 73.69 164 CYS A C 1
ATOM 1290 O O . CYS A 1 164 ? 15.378 -1.022 -16.031 1.00 73.69 164 CYS A O 1
ATOM 1292 N N . ALA A 1 165 ? 15.930 -3.189 -15.881 1.00 74.56 165 ALA A N 1
ATOM 1293 C CA . ALA A 1 165 ? 17.239 -3.038 -16.507 1.00 74.56 165 ALA A CA 1
ATOM 1294 C C . ALA A 1 165 ? 17.147 -2.442 -17.925 1.00 74.56 165 ALA A C 1
ATOM 1296 O O . ALA A 1 165 ? 17.932 -1.560 -18.282 1.00 74.56 165 ALA A O 1
ATOM 1297 N N . LYS A 1 166 ? 16.169 -2.883 -18.732 1.00 79.75 166 LYS A N 1
ATOM 1298 C CA . LYS A 1 166 ? 15.924 -2.331 -20.076 1.00 79.75 166 LYS A CA 1
ATOM 1299 C C . LYS A 1 166 ? 15.452 -0.880 -20.022 1.00 79.75 166 LYS A C 1
ATOM 1301 O O . LYS A 1 166 ? 15.980 -0.051 -20.757 1.00 79.75 166 LYS A O 1
ATOM 1306 N N . ALA A 1 167 ? 14.486 -0.577 -19.161 1.00 76.25 167 ALA A N 1
ATOM 1307 C CA . ALA A 1 167 ? 13.895 0.747 -19.036 1.00 76.25 167 ALA A CA 1
ATOM 1308 C C . ALA A 1 167 ? 14.918 1.758 -18.507 1.00 76.25 167 ALA A C 1
ATOM 1310 O O . ALA A 1 167 ? 15.091 2.806 -19.116 1.00 76.25 167 ALA A O 1
ATOM 1311 N N . ILE A 1 168 ? 15.674 1.425 -17.456 1.00 75.44 168 ILE A N 1
ATOM 1312 C CA . ILE A 1 168 ? 16.745 2.293 -16.943 1.00 75.44 168 ILE A CA 1
ATOM 1313 C C . ILE A 1 168 ? 17.740 2.629 -18.055 1.00 75.44 168 ILE A C 1
ATOM 1315 O O . ILE A 1 168 ? 18.038 3.798 -18.250 1.00 75.44 168 ILE A O 1
ATOM 1319 N N . LYS A 1 169 ? 18.190 1.640 -18.839 1.00 76.81 169 LYS A N 1
ATOM 1320 C CA . LYS A 1 169 ? 19.109 1.874 -19.964 1.00 76.81 169 LYS A CA 1
ATOM 1321 C C . LYS A 1 169 ? 18.498 2.740 -21.073 1.00 76.81 169 LYS A C 1
ATOM 1323 O O . LYS A 1 169 ? 19.202 3.511 -21.715 1.00 76.81 169 LYS A O 1
ATOM 1328 N N . MET A 1 170 ? 17.206 2.574 -21.344 1.00 75.25 170 MET A N 1
ATOM 1329 C CA . MET A 1 170 ? 16.508 3.304 -22.403 1.00 75.25 170 MET A CA 1
ATOM 1330 C C . MET A 1 170 ? 16.256 4.767 -22.023 1.00 75.25 170 MET A C 1
ATOM 1332 O O . MET A 1 170 ? 16.355 5.642 -22.877 1.00 75.25 170 MET A O 1
ATOM 1336 N N . TYR A 1 171 ? 15.973 5.025 -20.747 1.00 65.19 171 TYR A N 1
ATOM 1337 C CA . TYR A 1 171 ? 15.619 6.347 -20.234 1.00 65.19 171 TYR A CA 1
ATOM 1338 C C . TYR A 1 171 ? 16.780 7.070 -19.529 1.00 65.19 171 TYR A C 1
ATOM 1340 O O . TYR A 1 171 ? 16.625 8.227 -19.169 1.00 65.19 171 TYR A O 1
ATOM 1348 N N . SER A 1 172 ? 17.960 6.455 -19.372 1.00 62.62 172 SER A N 1
ATOM 1349 C CA . SER A 1 172 ? 19.164 7.111 -18.824 1.00 62.62 172 SER A CA 1
ATOM 1350 C C . SER A 1 172 ? 19.838 8.106 -19.782 1.00 62.62 172 SER A C 1
ATOM 1352 O O . SER A 1 172 ? 20.862 8.689 -19.433 1.00 62.62 172 SER A O 1
ATOM 1354 N N . HIS A 1 173 ? 19.324 8.241 -21.007 1.00 54.41 173 HIS A N 1
ATOM 1355 C CA . HIS A 1 173 ? 19.878 9.085 -22.074 1.00 54.41 173 HIS A CA 1
ATOM 1356 C C . HIS A 1 173 ? 18.921 10.196 -22.538 1.00 54.41 173 HIS A C 1
ATOM 1358 O O . HIS A 1 173 ? 19.214 10.867 -23.528 1.00 54.41 173 HIS A O 1
ATOM 1364 N N . LEU A 1 174 ? 17.789 10.354 -21.850 1.00 50.22 174 LEU A N 1
ATOM 1365 C CA . LEU A 1 174 ? 16.817 11.433 -22.033 1.00 50.22 174 LEU A CA 1
ATOM 1366 C C . LEU A 1 174 ? 17.004 12.474 -20.927 1.00 50.22 174 LEU A C 1
ATOM 1368 O O . LEU A 1 174 ? 16.834 13.670 -21.243 1.00 50.22 174 LEU A O 1
#

pLDDT: mean 81.88, std 13.32, range [39.03, 97.56]

Organism: NCBI:txid1618384

Sequence (174 aa):
MSYIVIFEKDESTGGCFGTRTKITYSSQAEFEAATKLSTERIVAEGITEAKSLELLYTVPPICHLMAAVETAFTNVSNIPDHLELYVNNALIAILSDRQYLRENGLSPQPVNMHYYWHYKSMTMEATAKAAIVQVVLGFLDYQTLELNELALDYGFIQALKTTCAKAIKMYSHL